Protein AF-A0A7W7SMY5-F1 (afdb_monomer)

Foldseek 3Di:
DVVVCVVVVHDPVLVVCLVPPLVQDWDDDPPDIDDDPVSNVVCVVVCSSVPDPPPPDPPDPPDD

InterPro domains:
  IPR009061 Putative DNA-binding domain superfamily [SSF46955] (2-46)
  IPR010093 SinI-like, DNA-binding domain [TIGR01764] (2-45)
  IPR036388 Winged helix-like DNA-binding domain superfamily [G3DSA:1.10.10.10] (1-59)
  IPR041657 Helix-turn-helix domain, group 17 [PF12728] (2-46)

Mean predicted aligned error: 8.19 Å

Structure (mmCIF, N/CA/C/O backbone):
data_AF-A0A7W7SMY5-F1
#
_entry.id   AF-A0A7W7SMY5-F1
#
loop_
_atom_site.group_PDB
_atom_site.id
_atom_site.type_symbol
_atom_site.label_atom_id
_atom_site.label_alt_id
_atom_site.label_comp_id
_atom_site.label_asym_id
_atom_site.label_entity_id
_atom_site.label_seq_id
_atom_site.pdbx_PDB_ins_code
_atom_site.Cartn_x
_atom_site.Cartn_y
_atom_site.Cartn_z
_atom_site.occupancy
_atom_site.B_iso_or_equiv
_atom_site.auth_seq_id
_atom_site.auth_comp_id
_atom_site.auth_asym_id
_atom_site.auth_atom_id
_atom_site.pdbx_PDB_model_num
ATOM 1 N N . MET A 1 1 ? -4.299 4.031 4.041 1.00 76.62 1 MET A N 1
ATOM 2 C CA . MET A 1 1 ? -3.911 2.619 4.254 1.00 76.62 1 MET A CA 1
ATOM 3 C C . MET A 1 1 ? -5.158 1.758 4.290 1.00 76.62 1 MET A C 1
ATOM 5 O O . MET A 1 1 ? -5.200 0.844 3.492 1.00 76.62 1 MET A O 1
ATOM 9 N N . ASP A 1 2 ? -6.188 2.120 5.068 1.00 80.94 2 ASP A N 1
ATOM 10 C CA . ASP A 1 2 ? -7.549 1.554 4.929 1.00 80.94 2 ASP A CA 1
ATOM 11 C C . ASP A 1 2 ? -8.027 1.474 3.484 1.00 80.94 2 ASP A C 1
ATOM 13 O O . ASP A 1 2 ? -8.227 0.387 2.975 1.00 80.94 2 ASP A O 1
ATOM 17 N N . GLU A 1 3 ? -8.089 2.613 2.794 1.00 84.88 3 GLU A N 1
ATOM 18 C CA . GLU A 1 3 ? -8.664 2.667 1.444 1.00 84.88 3 GLU A CA 1
ATOM 19 C C . GLU A 1 3 ? -7.964 1.734 0.443 1.00 84.88 3 GLU A C 1
ATOM 21 O O . GLU A 1 3 ? -8.615 1.136 -0.404 1.00 84.88 3 GLU A O 1
ATOM 26 N N . VAL A 1 4 ? -6.638 1.578 0.540 1.00 83.31 4 VAL A N 1
ATOM 27 C CA . VAL A 1 4 ? -5.890 0.692 -0.366 1.00 83.31 4 VAL A CA 1
ATOM 28 C C . VAL A 1 4 ? -6.020 -0.774 0.054 1.00 83.31 4 VAL A C 1
A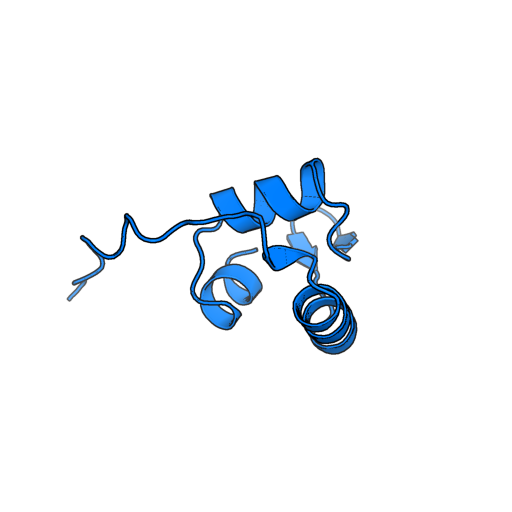TOM 30 O O . VAL A 1 4 ? -6.100 -1.636 -0.809 1.00 83.31 4 VAL A O 1
ATOM 33 N N . ALA A 1 5 ? -6.097 -1.043 1.360 1.00 85.69 5 ALA A N 1
ATOM 34 C CA . ALA A 1 5 ? -6.352 -2.366 1.921 1.00 85.69 5 ALA A CA 1
ATOM 35 C C . ALA A 1 5 ? -7.738 -2.878 1.493 1.00 85.69 5 ALA A C 1
ATOM 37 O O . ALA A 1 5 ? -7.836 -3.957 0.921 1.00 85.69 5 ALA A O 1
ATOM 38 N N . GLU A 1 6 ? -8.779 -2.052 1.638 1.00 86.19 6 GLU A N 1
ATOM 39 C CA . GLU A 1 6 ? -10.133 -2.347 1.153 1.00 86.19 6 GLU A CA 1
ATOM 40 C C . GLU A 1 6 ? -10.187 -2.478 -0.372 1.00 86.19 6 GLU A C 1
ATOM 42 O O . GLU A 1 6 ? -10.784 -3.418 -0.885 1.00 86.19 6 GLU A O 1
ATOM 47 N N . TYR A 1 7 ? -9.526 -1.579 -1.110 1.00 84.50 7 TYR A N 1
ATOM 48 C CA . TYR A 1 7 ? -9.494 -1.630 -2.576 1.00 84.50 7 TYR A CA 1
ATOM 49 C C . TYR A 1 7 ? -8.869 -2.925 -3.115 1.00 84.50 7 TYR A C 1
ATOM 51 O O . TYR A 1 7 ? -9.311 -3.447 -4.136 1.00 84.50 7 TYR A O 1
ATOM 59 N N . LEU A 1 8 ? -7.832 -3.429 -2.445 1.00 82.56 8 LEU A N 1
ATOM 60 C CA . LEU A 1 8 ? -7.122 -4.652 -2.824 1.00 82.56 8 LEU A CA 1
ATOM 61 C C . LEU A 1 8 ? -7.714 -5.913 -2.182 1.00 82.56 8 LEU A C 1
ATOM 63 O O . LEU A 1 8 ? -7.326 -7.010 -2.573 1.00 82.56 8 LEU A O 1
ATOM 67 N N . GLY A 1 9 ? -8.613 -5.769 -1.205 1.00 83.19 9 GLY A N 1
ATOM 68 C CA . GLY A 1 9 ? -9.148 -6.882 -0.421 1.00 83.19 9 GLY A CA 1
A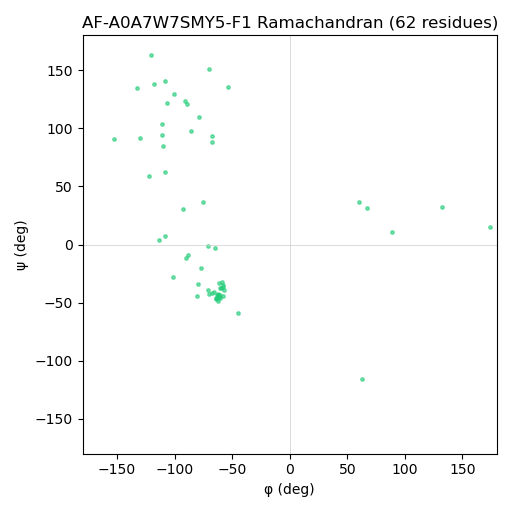TOM 69 C C . GLY A 1 9 ? -8.111 -7.550 0.488 1.00 83.19 9 GLY A C 1
ATOM 70 O O . GLY A 1 9 ? -8.183 -8.753 0.705 1.00 83.19 9 GLY A O 1
ATOM 71 N N . VAL A 1 10 ? -7.131 -6.796 0.992 1.00 84.00 10 VAL A N 1
ATOM 72 C CA . VAL A 1 10 ? -6.064 -7.302 1.874 1.00 84.00 10 VAL A CA 1
ATOM 73 C C . VAL A 1 10 ? -6.072 -6.583 3.219 1.00 84.00 10 VAL A C 1
ATOM 75 O O . VAL A 1 10 ? -6.617 -5.490 3.353 1.00 84.00 10 VAL A O 1
ATOM 78 N N . SER A 1 11 ? -5.408 -7.153 4.222 1.00 84.88 11 SER A N 1
ATOM 79 C CA . SER A 1 11 ? -5.256 -6.515 5.532 1.00 84.88 11 SER A CA 1
ATOM 80 C C . SER A 1 11 ? -4.322 -5.297 5.489 1.00 84.88 11 SER A C 1
ATOM 82 O O . SER A 1 11 ? -3.363 -5.225 4.716 1.00 84.88 11 SER A O 1
ATOM 84 N N . LYS A 1 12 ? -4.550 -4.324 6.386 1.00 85.12 12 LYS A N 1
ATOM 85 C CA . LYS A 1 12 ? -3.677 -3.136 6.534 1.00 85.12 12 LYS A CA 1
ATOM 86 C C . LYS A 1 12 ? -2.235 -3.523 6.863 1.00 85.12 12 LYS A C 1
ATOM 88 O O . LYS A 1 12 ? -1.314 -2.821 6.449 1.00 85.12 12 LYS A O 1
ATOM 93 N N . ASP A 1 13 ? -2.063 -4.626 7.589 1.00 86.38 13 ASP A N 1
ATOM 94 C CA . ASP A 1 13 ? -0.758 -5.193 7.922 1.00 86.38 13 ASP A CA 1
ATOM 95 C C . ASP A 1 13 ? -0.018 -5.654 6.660 1.00 86.38 13 ASP A C 1
ATOM 97 O O . ASP A 1 13 ? 1.113 -5.241 6.418 1.00 86.38 13 ASP A O 1
ATOM 101 N N . THR A 1 14 ? -0.711 -6.358 5.761 1.00 85.62 14 THR A N 1
ATOM 102 C CA . THR A 1 14 ? -0.195 -6.775 4.451 1.00 85.62 14 THR A CA 1
ATOM 103 C C . THR A 1 14 ? 0.244 -5.576 3.608 1.00 85.62 14 THR A C 1
ATOM 105 O O . THR A 1 14 ? 1.342 -5.573 3.047 1.00 85.62 14 THR A O 1
ATOM 108 N N . VAL A 1 15 ? -0.560 -4.505 3.569 1.00 86.06 15 VAL A N 1
ATOM 109 C CA . VAL A 1 15 ? -0.184 -3.250 2.889 1.00 86.06 15 VAL A CA 1
ATOM 110 C C . VAL A 1 15 ? 1.055 -2.632 3.536 1.00 86.06 15 VAL A C 1
ATOM 112 O O . VAL A 1 15 ? 1.954 -2.173 2.833 1.00 86.06 15 VAL A O 1
ATOM 115 N N . TYR A 1 16 ? 1.137 -2.617 4.867 1.00 85.44 16 TYR A N 1
ATOM 116 C CA . TYR A 1 16 ? 2.307 -2.110 5.582 1.00 85.44 16 TYR A CA 1
ATOM 117 C C . TYR A 1 16 ? 3.558 -2.930 5.258 1.00 85.44 16 TYR A C 1
ATOM 119 O O . TYR A 1 16 ? 4.605 -2.359 4.945 1.00 85.44 16 TYR A O 1
ATOM 127 N N . ALA A 1 17 ? 3.438 -4.257 5.233 1.00 86.19 17 ALA A N 1
ATOM 128 C CA . ALA A 1 17 ? 4.498 -5.161 4.826 1.00 86.19 17 ALA A CA 1
ATOM 129 C C . ALA A 1 17 ? 4.941 -4.897 3.381 1.00 86.19 17 ALA A C 1
ATOM 131 O O . ALA A 1 17 ? 6.136 -4.936 3.106 1.00 86.19 17 ALA A O 1
ATOM 132 N N . TRP A 1 18 ? 4.029 -4.569 2.463 1.00 87.25 18 TRP A N 1
ATOM 133 C CA . TRP A 1 18 ? 4.382 -4.225 1.082 1.00 87.25 18 TRP A CA 1
ATOM 134 C C . TRP A 1 18 ? 5.071 -2.870 0.962 1.00 87.25 18 TRP A C 1
ATOM 136 O O . TRP A 1 18 ? 6.035 -2.739 0.212 1.00 87.25 18 TRP A O 1
ATOM 146 N N . VAL A 1 19 ? 4.635 -1.870 1.723 1.00 85.44 19 VAL A N 1
ATOM 147 C CA . VAL A 1 19 ? 5.298 -0.560 1.770 1.00 85.44 19 VAL A CA 1
ATOM 148 C C . VAL A 1 19 ? 6.701 -0.677 2.376 1.00 85.44 19 VAL A C 1
ATOM 150 O O . VAL A 1 19 ? 7.635 -0.074 1.857 1.00 85.44 19 VAL A O 1
ATOM 153 N N . ALA A 1 20 ? 6.871 -1.482 3.430 1.00 84.31 20 ALA A N 1
ATOM 154 C CA . ALA A 1 20 ? 8.144 -1.641 4.133 1.00 84.31 20 ALA A CA 1
ATOM 155 C C . ALA A 1 20 ? 9.125 -2.604 3.439 1.00 84.31 20 ALA A C 1
ATOM 157 O O . ALA A 1 20 ? 10.308 -2.295 3.337 1.00 84.31 20 ALA A O 1
ATOM 158 N N . ASN A 1 21 ? 8.653 -3.763 2.966 1.00 83.44 21 ASN A N 1
ATOM 159 C CA . ASN A 1 21 ? 9.506 -4.830 2.421 1.00 83.44 21 ASN A CA 1
ATOM 160 C C . ASN A 1 21 ? 9.531 -4.870 0.894 1.00 83.44 21 ASN A C 1
ATOM 162 O O . ASN A 1 21 ? 10.509 -5.332 0.316 1.00 83.44 21 ASN A O 1
ATOM 166 N N . LYS A 1 22 ? 8.460 -4.423 0.230 1.00 80.88 22 LYS A N 1
ATOM 167 C CA . LYS A 1 22 ? 8.321 -4.541 -1.229 1.00 80.88 22 LYS A CA 1
ATOM 168 C C . LYS A 1 22 ? 8.328 -3.205 -1.973 1.00 80.88 22 LYS A C 1
ATOM 170 O O . LYS A 1 22 ? 8.138 -3.186 -3.188 1.00 80.88 22 LYS A O 1
ATOM 175 N N . GLY A 1 23 ? 8.538 -2.099 -1.256 1.00 80.38 23 GLY A N 1
ATOM 176 C CA . GLY A 1 23 ? 8.636 -0.763 -1.838 1.00 80.38 23 GLY A CA 1
ATOM 177 C C . GLY A 1 23 ? 7.379 -0.336 -2.596 1.00 80.38 23 GLY A C 1
ATOM 178 O O . GLY A 1 23 ? 7.487 0.306 -3.638 1.00 80.38 23 GLY A O 1
ATOM 179 N N . MET A 1 24 ? 6.195 -0.722 -2.109 1.00 83.81 24 MET A N 1
ATOM 180 C CA . MET A 1 24 ? 4.924 -0.309 -2.708 1.00 83.81 24 MET A CA 1
ATOM 181 C C . MET A 1 24 ? 4.856 1.228 -2.835 1.00 83.81 24 MET A C 1
ATOM 183 O O . MET A 1 24 ? 5.189 1.923 -1.868 1.00 83.81 24 MET A O 1
ATOM 187 N N . PRO A 1 25 ? 4.398 1.776 -3.982 1.00 83.38 25 PRO A N 1
ATOM 188 C CA . PRO A 1 25 ? 4.342 3.217 -4.219 1.00 83.38 25 PRO A CA 1
ATOM 189 C C . PRO A 1 25 ? 3.304 3.891 -3.309 1.00 83.38 25 PRO A C 1
ATOM 191 O O . PRO A 1 25 ? 2.112 3.975 -3.612 1.00 83.38 25 PRO A O 1
ATOM 194 N N . GLY A 1 26 ? 3.778 4.371 -2.161 1.00 85.69 26 GLY A N 1
ATOM 195 C CA . GLY A 1 26 ? 3.003 5.095 -1.163 1.00 85.69 26 GLY A CA 1
ATOM 196 C C . GLY A 1 26 ? 3.733 6.353 -0.709 1.00 85.69 26 GLY A C 1
ATOM 197 O O . GLY A 1 26 ? 4.922 6.326 -0.401 1.00 85.69 26 GLY A O 1
ATOM 198 N N . TYR A 1 27 ? 3.007 7.464 -0.630 1.00 84.56 27 TYR A N 1
ATOM 199 C CA . TYR A 1 27 ? 3.524 8.744 -0.162 1.00 84.56 27 TYR A CA 1
ATOM 200 C C . TYR A 1 27 ? 2.988 9.038 1.235 1.00 84.56 27 TYR A C 1
ATOM 202 O O . TYR A 1 27 ? 1.776 9.142 1.447 1.00 84.56 27 TYR A O 1
ATOM 210 N N . LYS A 1 28 ? 3.888 9.217 2.204 1.00 82.81 28 LYS A N 1
ATOM 211 C CA . LYS A 1 28 ? 3.513 9.655 3.550 1.00 82.81 28 LYS A CA 1
ATOM 212 C C . LYS A 1 28 ? 3.266 11.163 3.549 1.00 82.81 28 LYS A C 1
ATOM 214 O O . LYS A 1 28 ? 4.192 11.959 3.437 1.00 82.81 28 LYS A O 1
ATOM 219 N N . VAL A 1 29 ? 2.006 11.553 3.698 1.00 85.75 29 VAL A N 1
ATOM 220 C CA . VAL A 1 29 ? 1.556 12.945 3.768 1.00 85.75 29 VAL A CA 1
ATOM 221 C C . VAL A 1 29 ? 1.077 13.217 5.194 1.00 85.75 29 VAL A C 1
ATOM 223 O O . VAL A 1 29 ? -0.058 12.918 5.575 1.00 85.75 29 VAL A O 1
ATOM 226 N N . GLY A 1 30 ? 1.984 13.748 6.018 1.00 87.94 30 GLY A N 1
ATOM 227 C CA . GLY A 1 3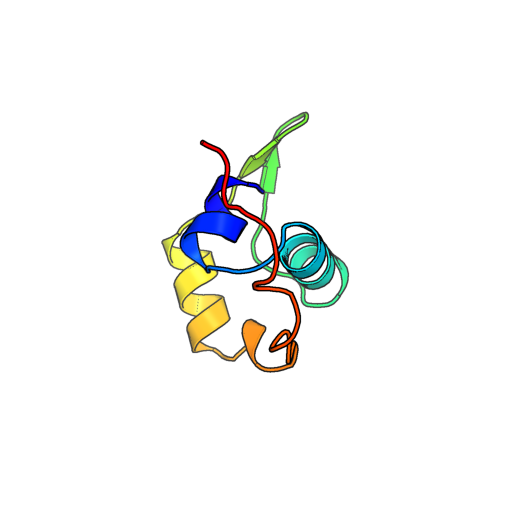0 ? 1.750 13.965 7.446 1.00 87.94 30 GLY A CA 1
ATOM 228 C C . GLY A 1 30 ? 1.518 12.645 8.188 1.00 87.94 30 GLY A C 1
ATOM 229 O O . GLY A 1 30 ? 2.406 11.794 8.252 1.00 87.94 30 GLY A O 1
ATOM 230 N N . ARG A 1 31 ? 0.311 12.474 8.744 1.00 84.56 31 ARG A N 1
ATOM 231 C CA . ARG A 1 31 ? -0.111 11.232 9.419 1.00 84.56 31 ARG A CA 1
ATOM 232 C C . ARG A 1 31 ? -0.746 10.198 8.487 1.00 84.56 31 ARG A C 1
ATOM 234 O O . ARG A 1 31 ? -1.005 9.081 8.919 1.00 84.56 31 ARG A O 1
ATOM 241 N N . PHE A 1 32 ? -1.032 10.565 7.239 1.00 80.75 32 PHE A N 1
ATOM 242 C CA . PHE A 1 32 ? -1.760 9.715 6.305 1.00 80.75 32 PHE A CA 1
ATOM 243 C C . PHE A 1 32 ? -0.842 9.179 5.213 1.00 80.75 32 PHE A C 1
ATOM 245 O O . PHE A 1 32 ? 0.000 9.895 4.680 1.00 80.75 32 PHE A O 1
ATOM 252 N N . TRP A 1 33 ? -1.045 7.919 4.844 1.00 84.50 33 TRP A N 1
ATOM 253 C CA . TRP A 1 33 ? -0.455 7.346 3.640 1.00 84.50 33 TRP A CA 1
ATOM 254 C C . TRP A 1 33 ? -1.393 7.563 2.461 1.00 84.50 33 TRP A C 1
ATOM 256 O O . TRP A 1 33 ? -2.536 7.097 2.495 1.00 84.50 33 TRP A O 1
ATOM 266 N N . LYS A 1 34 ? -0.901 8.260 1.436 1.00 85.00 34 LYS A N 1
ATOM 267 C CA . LYS A 1 34 ? -1.573 8.433 0.153 1.00 85.00 34 LYS A CA 1
ATOM 268 C C . LYS A 1 34 ? -0.984 7.482 -0.871 1.00 85.00 34 LYS A C 1
ATOM 270 O O . LYS A 1 34 ? 0.226 7.441 -1.071 1.00 85.00 34 LYS A O 1
ATOM 275 N N . PHE A 1 35 ? -1.869 6.763 -1.538 1.00 86.75 35 PHE A N 1
ATOM 276 C CA . PHE A 1 35 ? -1.531 5.836 -2.603 1.00 86.75 35 PHE A CA 1
ATOM 277 C C . PHE A 1 35 ? -2.192 6.327 -3.878 1.00 86.75 35 PHE A C 1
ATOM 279 O O . PHE A 1 35 ? -3.338 6.781 -3.854 1.00 86.75 35 PHE A O 1
ATOM 286 N N . LYS A 1 36 ? -1.465 6.262 -4.987 1.00 88.38 36 LYS A N 1
ATOM 287 C CA . LYS A 1 36 ? -2.038 6.542 -6.296 1.00 88.38 36 LYS A CA 1
ATOM 288 C C . LYS A 1 36 ? -2.537 5.225 -6.867 1.00 88.38 36 LYS A C 1
ATOM 290 O O . LYS A 1 36 ? -1.766 4.277 -6.972 1.00 88.38 36 LYS A O 1
ATOM 295 N N . ARG A 1 37 ? -3.826 5.157 -7.211 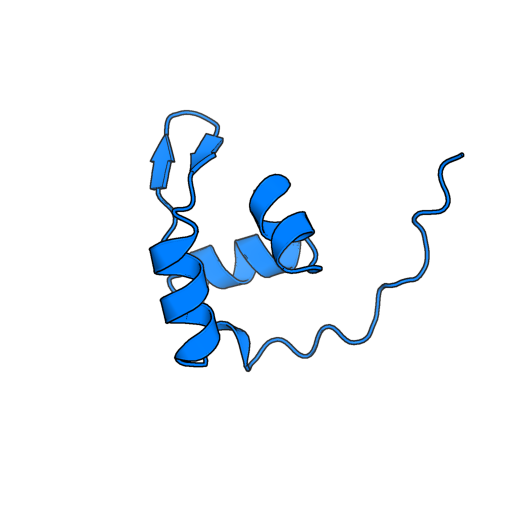1.00 84.31 37 ARG A N 1
ATOM 296 C CA . ARG A 1 37 ? -4.432 3.922 -7.735 1.00 84.31 37 ARG A CA 1
ATOM 297 C C . ARG A 1 37 ? -3.717 3.422 -8.990 1.00 84.31 37 ARG A C 1
ATOM 299 O O . ARG A 1 37 ? -3.496 2.229 -9.100 1.00 84.31 37 ARG A O 1
ATOM 306 N N . GLU A 1 38 ? -3.304 4.328 -9.876 1.00 88.38 38 GLU A N 1
ATOM 307 C CA . GLU A 1 38 ? -2.549 4.005 -11.098 1.00 88.38 38 GLU A CA 1
ATOM 308 C C . GLU A 1 38 ? -1.194 3.328 -10.810 1.00 88.38 38 GLU A C 1
ATOM 310 O O . GLU A 1 38 ? -0.882 2.301 -11.408 1.00 88.38 38 GLU A O 1
ATOM 315 N N . ASP A 1 39 ? -0.422 3.855 -9.855 1.00 88.69 39 ASP A N 1
ATOM 316 C CA . ASP A 1 39 ? 0.882 3.307 -9.473 1.00 88.69 39 ASP A CA 1
ATOM 317 C C . ASP A 1 39 ? 0.737 1.972 -8.740 1.00 88.69 39 ASP A C 1
ATOM 319 O O . ASP A 1 39 ? 1.481 1.026 -9.001 1.00 88.69 39 ASP A O 1
ATOM 323 N N . VAL A 1 40 ? -0.238 1.881 -7.829 1.00 86.38 40 VAL A N 1
ATOM 324 C CA . VAL A 1 40 ? -0.536 0.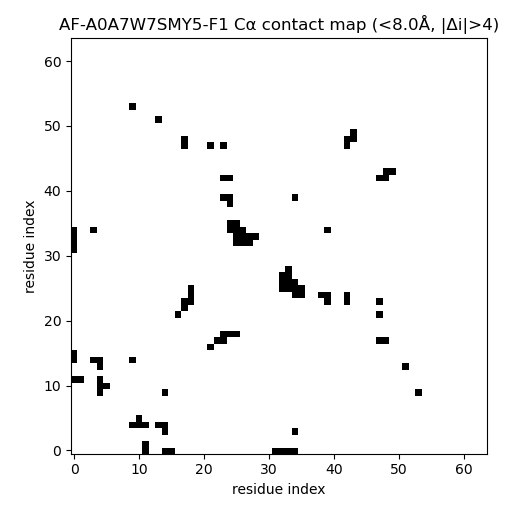642 -7.102 1.00 86.38 40 VAL A CA 1
ATOM 325 C C . VAL A 1 40 ? -0.991 -0.447 -8.063 1.00 86.38 40 VAL A C 1
ATOM 327 O O . VAL A 1 40 ? -0.478 -1.556 -7.988 1.00 86.38 40 VAL A O 1
ATOM 330 N N . ASP A 1 41 ? -1.900 -0.142 -8.987 1.00 87.00 41 ASP A N 1
ATOM 331 C CA . ASP A 1 41 ? -2.389 -1.101 -9.979 1.00 87.00 41 ASP A CA 1
ATOM 332 C C . ASP A 1 41 ? -1.256 -1.611 -10.878 1.00 87.00 41 ASP A C 1
ATOM 334 O O . ASP A 1 41 ? -1.106 -2.821 -11.056 1.00 87.00 41 ASP A O 1
ATOM 338 N N . GLY A 1 42 ? -0.399 -0.705 -11.364 1.00 89.88 42 GLY A N 1
ATOM 339 C CA . GLY A 1 42 ? 0.787 -1.064 -12.139 1.00 89.88 42 GLY A CA 1
ATOM 340 C C . GLY A 1 42 ? 1.756 -1.951 -11.354 1.00 89.88 42 GLY A C 1
ATOM 341 O O . GLY A 1 42 ? 2.233 -2.957 -11.876 1.00 89.88 42 GLY A O 1
ATOM 342 N N . TRP A 1 43 ? 2.002 -1.631 -10.084 1.00 89.19 43 TRP A N 1
ATOM 343 C CA . TRP A 1 43 ? 2.874 -2.414 -9.208 1.00 89.19 43 TRP A CA 1
ATOM 344 C C . TRP A 1 43 ? 2.295 -3.799 -8.878 1.00 89.19 43 TRP A C 1
ATOM 346 O O . TRP A 1 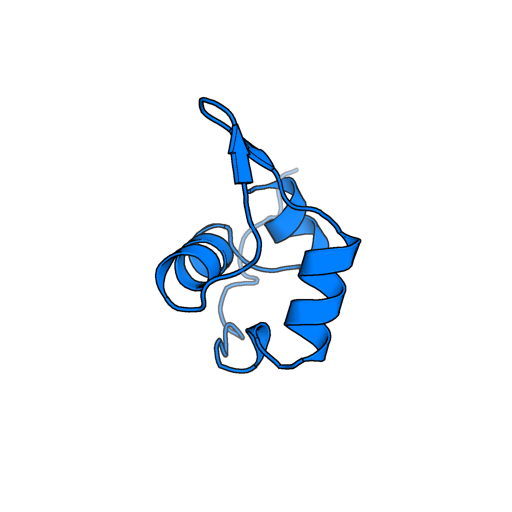43 ? 3.020 -4.797 -8.911 1.00 89.19 43 TRP A O 1
ATOM 356 N N . VAL A 1 44 ? 0.988 -3.889 -8.614 1.00 85.94 44 VAL A N 1
ATOM 357 C CA . VAL A 1 44 ? 0.295 -5.165 -8.379 1.00 85.94 44 VAL A CA 1
ATOM 358 C C . VAL A 1 44 ? 0.346 -6.029 -9.637 1.00 85.94 44 VAL A C 1
ATOM 360 O O . VAL A 1 44 ? 0.745 -7.190 -9.548 1.00 85.94 44 VAL A O 1
ATOM 363 N N . ARG A 1 45 ? 0.037 -5.462 -10.814 1.00 86.06 45 ARG A N 1
ATOM 364 C CA . ARG A 1 45 ? 0.143 -6.161 -12.109 1.00 86.06 45 ARG A CA 1
ATOM 365 C C . ARG A 1 45 ? 1.563 -6.599 -12.444 1.00 86.06 45 ARG A C 1
ATOM 367 O O . ARG A 1 45 ? 1.736 -7.647 -13.055 1.00 86.06 45 ARG A O 1
ATOM 374 N N . ALA A 1 46 ? 2.569 -5.834 -12.031 1.00 87.25 46 ALA A N 1
ATOM 375 C CA . ALA A 1 46 ? 3.974 -6.203 -12.180 1.00 87.25 46 ALA A CA 1
ATOM 376 C C . ALA A 1 46 ? 4.404 -7.360 -11.253 1.00 87.25 46 ALA A C 1
ATOM 378 O O . ALA A 1 46 ? 5.558 -7.777 -11.292 1.00 87.25 46 ALA A O 1
ATOM 379 N N . GLY A 1 47 ? 3.497 -7.885 -10.421 1.00 83.62 47 GLY A N 1
ATOM 380 C CA . GLY A 1 47 ? 3.769 -8.991 -9.507 1.00 83.62 47 GLY A CA 1
ATOM 381 C C . GLY A 1 47 ? 4.290 -8.548 -8.141 1.00 83.62 47 GLY A C 1
ATOM 382 O O . GLY A 1 47 ? 4.694 -9.391 -7.345 1.00 83.62 47 GLY A O 1
ATOM 383 N N . GLY A 1 48 ? 4.240 -7.253 -7.812 1.00 81.56 48 GLY A N 1
ATOM 384 C CA . GLY A 1 48 ? 4.654 -6.757 -6.500 1.00 81.56 48 GLY A CA 1
ATOM 385 C C . GLY A 1 48 ? 3.876 -7.406 -5.346 1.00 81.56 48 GLY A C 1
ATOM 386 O O . GLY A 1 48 ? 4.438 -7.740 -4.300 1.00 81.56 48 GLY A O 1
ATOM 387 N N . ALA A 1 49 ? 2.593 -7.708 -5.551 1.00 78.06 49 ALA A N 1
ATOM 388 C CA . ALA A 1 49 ? 1.762 -8.385 -4.557 1.00 78.06 49 ALA A CA 1
ATOM 389 C C . ALA A 1 49 ? 2.017 -9.904 -4.456 1.00 78.06 49 ALA A C 1
ATOM 391 O O . ALA A 1 49 ? 1.772 -10.478 -3.398 1.00 78.06 49 ALA A O 1
ATOM 392 N N . ALA A 1 50 ? 2.608 -10.544 -5.474 1.00 73.50 50 ALA A N 1
ATOM 393 C CA . ALA A 1 50 ? 2.566 -11.998 -5.715 1.00 73.50 50 ALA A CA 1
ATOM 394 C C . ALA A 1 50 ? 3.244 -12.906 -4.665 1.00 73.50 50 ALA A C 1
ATOM 396 O O . ALA A 1 50 ? 3.188 -14.122 -4.779 1.00 73.50 50 ALA A O 1
ATOM 397 N N . SER A 1 51 ? 3.881 -12.338 -3.640 1.00 61.31 51 SER A N 1
ATOM 398 C CA . SER A 1 51 ? 4.577 -13.096 -2.586 1.00 61.31 51 SER A CA 1
ATOM 399 C C . SER A 1 51 ? 3.880 -13.072 -1.218 1.00 61.31 51 SER A C 1
ATOM 401 O O . SER A 1 51 ? 4.479 -13.503 -0.240 1.00 61.31 51 SER A O 1
ATOM 403 N N . ALA A 1 52 ? 2.670 -12.518 -1.117 1.00 56.06 52 ALA A N 1
ATOM 404 C CA . ALA A 1 52 ? 1.882 -12.562 0.115 1.00 56.06 52 ALA A CA 1
ATOM 405 C C . ALA A 1 52 ? 0.686 -13.493 -0.098 1.00 56.06 52 ALA A C 1
ATOM 407 O O . ALA A 1 52 ? -0.386 -13.051 -0.498 1.00 56.06 52 ALA A O 1
ATOM 408 N N . SER A 1 53 ? 0.908 -14.790 0.101 1.00 52.94 53 SER A N 1
ATOM 409 C CA . SER A 1 53 ? -0.172 -15.756 0.283 1.00 52.94 53 SER A CA 1
ATOM 410 C C . SER A 1 53 ? -0.851 -15.441 1.617 1.00 52.94 53 SER A C 1
ATOM 412 O O . SER A 1 53 ? -0.429 -15.940 2.652 1.00 52.94 53 SER A O 1
ATOM 414 N N . ASP A 1 54 ? -1.838 -14.552 1.590 1.00 53.50 54 ASP A N 1
ATOM 415 C CA . ASP A 1 54 ? -2.724 -14.240 2.716 1.00 53.50 54 ASP A CA 1
ATOM 416 C C . ASP A 1 54 ? -4.101 -14.837 2.371 1.00 53.50 54 ASP A C 1
ATOM 418 O O . ASP A 1 54 ? -5.070 -14.138 2.102 1.00 53.50 54 ASP A O 1
ATOM 422 N N . GLU A 1 55 ? -4.142 -16.166 2.238 1.00 54.53 55 GLU A N 1
ATOM 423 C CA . GLU A 1 55 ? -5.375 -16.963 2.093 1.00 54.53 55 GLU A CA 1
ATOM 424 C C . GLU A 1 55 ? -5.884 -17.456 3.459 1.00 54.53 55 GLU A C 1
ATOM 426 O O . GLU A 1 55 ? -6.469 -18.527 3.568 1.00 54.53 55 GLU A O 1
ATOM 431 N N . ASP A 1 56 ? -5.652 -16.704 4.531 1.00 52.47 56 ASP A N 1
ATOM 432 C CA . ASP A 1 56 ? -6.113 -17.082 5.866 1.00 52.47 56 ASP A CA 1
ATOM 433 C C . ASP A 1 56 ? -6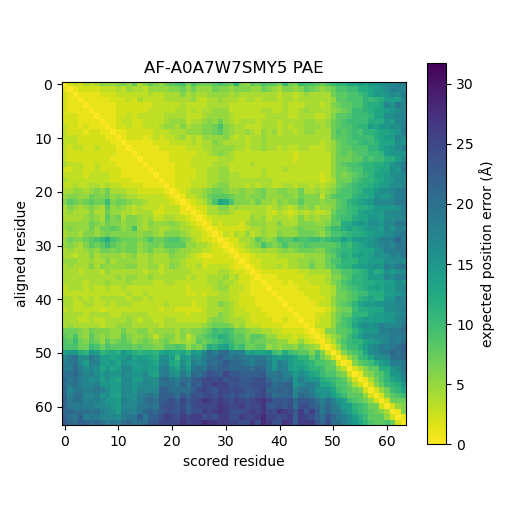.311 -15.804 6.677 1.00 52.47 56 ASP A C 1
ATOM 435 O O . ASP A 1 56 ? -5.340 -15.284 7.205 1.00 52.47 56 ASP A O 1
ATOM 439 N N . LEU A 1 57 ? -7.528 -15.235 6.647 1.00 53.53 57 LEU A N 1
ATOM 440 C CA . LEU A 1 57 ? -8.085 -14.287 7.643 1.00 53.53 57 LEU A CA 1
ATOM 441 C C . LEU A 1 57 ? -9.462 -13.703 7.246 1.00 53.53 57 LEU A C 1
ATOM 443 O O . LEU A 1 57 ? -9.944 -12.771 7.888 1.00 53.53 57 LEU A O 1
ATOM 447 N N . ILE A 1 58 ? -10.175 -14.273 6.263 1.00 53.31 58 ILE A N 1
ATOM 448 C CA . ILE A 1 58 ? -11.592 -13.933 5.992 1.00 53.31 58 ILE A CA 1
ATOM 449 C C . ILE A 1 58 ? -12.537 -14.571 7.041 1.00 53.31 58 ILE A C 1
ATOM 451 O O . ILE A 1 58 ? -13.651 -14.986 6.733 1.00 53.31 58 ILE A O 1
ATOM 455 N N . GLU A 1 59 ? -12.116 -14.635 8.304 1.00 51.81 59 GLU A N 1
ATOM 456 C CA . GLU A 1 59 ? -13.005 -14.850 9.444 1.00 51.81 59 GLU A CA 1
ATOM 457 C C . GLU A 1 59 ? -13.056 -13.552 10.262 1.00 51.81 59 GLU A C 1
ATOM 459 O O . GLU A 1 59 ? -12.129 -13.237 11.004 1.00 51.81 59 GLU A O 1
ATOM 464 N N . GLY A 1 60 ? -14.155 -12.791 10.143 1.00 51.81 60 GLY A N 1
ATOM 465 C CA . GLY A 1 60 ? -14.542 -11.864 11.217 1.00 51.81 60 GLY A CA 1
ATOM 466 C C . GLY A 1 60 ? -14.915 -10.416 10.884 1.00 51.81 60 GLY A C 1
ATOM 467 O O . GLY A 1 60 ? -14.710 -9.562 11.743 1.00 51.81 60 GLY A O 1
ATOM 468 N N . HIS A 1 61 ? -15.515 -10.095 9.731 1.00 48.62 61 HIS A N 1
ATOM 469 C CA . HIS A 1 61 ? -16.233 -8.811 9.600 1.00 48.62 61 HIS A CA 1
ATOM 470 C C . HIS A 1 61 ? -17.701 -8.989 9.203 1.00 48.62 61 HIS A C 1
ATOM 472 O O . HIS A 1 61 ? -18.171 -8.479 8.192 1.00 48.62 61 HIS A O 1
ATOM 478 N N . ALA A 1 62 ? -18.428 -9.719 10.051 1.00 47.41 62 ALA A N 1
ATOM 479 C CA . ALA A 1 62 ? -19.823 -9.407 10.324 1.00 47.41 62 ALA A CA 1
ATOM 480 C C . ALA A 1 62 ? -19.845 -8.350 11.441 1.00 47.41 62 ALA A C 1
ATOM 482 O O . ALA A 1 62 ? -19.683 -8.663 12.619 1.00 47.41 62 ALA A O 1
ATOM 483 N N . HIS A 1 63 ? -19.973 -7.091 11.049 1.00 40.00 63 HIS A N 1
ATOM 484 C CA . HIS A 1 63 ? -20.526 -6.026 11.880 1.00 40.00 63 HIS A CA 1
ATOM 485 C C . HIS A 1 63 ? -21.556 -5.399 10.942 1.00 40.00 63 HIS A C 1
ATOM 487 O O . HIS A 1 63 ? -21.173 -4.771 9.962 1.00 40.00 63 HIS A O 1
ATOM 493 N N . GLU A 1 64 ? -22.803 -5.855 10.973 1.00 40.78 64 GLU A N 1
ATOM 494 C CA . GLU A 1 64 ? -23.849 -5.509 11.944 1.00 40.78 64 GLU A CA 1
ATOM 495 C C . GLU A 1 64 ? -25.061 -6.452 11.811 1.00 40.78 64 GLU A C 1
ATOM 497 O O . GLU A 1 64 ? -25.288 -6.974 10.693 1.00 40.78 64 GLU A O 1
#

Radius of gyration: 12.22 Å; Cα contacts (8 Å, |Δi|>4): 51; chains: 1; bounding box: 33×31×24 Å

pLDDT: mean 77.27, std 14.24, range [40.0, 89.88]

Secondary structure (DSSP, 8-state):
-HHHHHHHT--HHHHHHHHHHS---EEEETTEEEE-HHHHHHHHHTTTTTT----S--------

Nearest PDB structures (foldseek):
  5i44-assembly4_I-2  TM=6.628E-01  e=8.992E-02  Bacillus subtilis subsp. subtilis str. 168
  8csh-assembly1_A  TM=6.636E-01  e=1.812E+00  unidentified plasmid

Organism: NCBI:txid1282883

Solvent-accessible surface area (backbone atoms only — not comparable to full-atom values): 4136 Å² total; per-residue (Å²): 78,65,69,58,15,6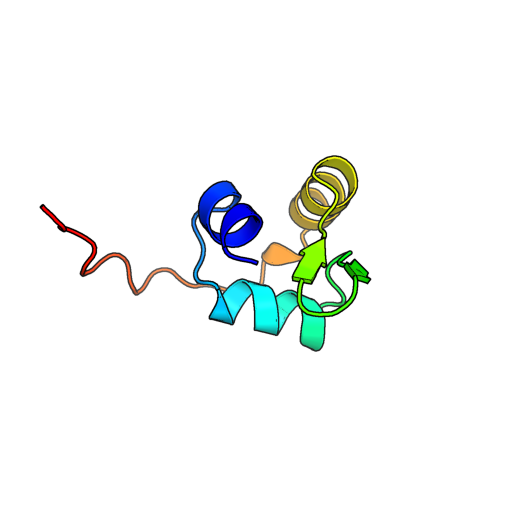4,73,70,73,47,53,56,64,59,49,49,48,33,46,72,74,62,66,46,67,62,46,77,57,89,93,42,58,47,66,50,67,70,5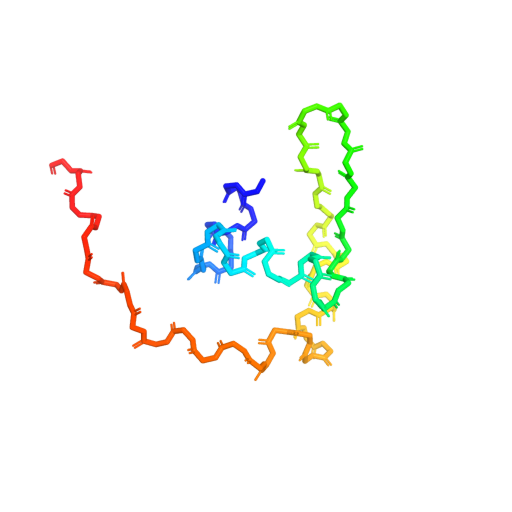7,41,50,53,40,44,74,71,46,68,55,76,82,65,90,76,90,75,71,96,74,82,84,87,82,130

Sequence (64 aa):
MDEVAEYLGVSKDTVYAWVANKGMPGYKVGRFWKFKREDVDGWVRAGGAASASDEDLIEGHAHE